Protein AF-A0AAN6ZU12-F1 (afdb_monomer)

pLDDT: mean 93.18, std 6.54, range [54.03, 98.56]

Solvent-accessible surface area (backbone atoms only — not comparable to full-atom values): 4647 Å² total; per-residue (Å²): 125,60,77,94,66,40,66,86,55,54,64,59,54,48,50,52,54,51,50,52,51,50,48,46,70,70,41,34,46,80,43,86,72,47,36,20,36,84,87,70,46,83,39,100,54,78,67,47,78,30,69,91,35,66,90,51,97,61,77,45,60,65,35,45,68,46,71,49,74,46,78,47,76,83,130

Mean predicted aligned error: 4.34 Å

Organism: NCBI:txid669021

InterPro domains:
  IPR036396 Cytochrome P450 superfamily [G3DSA:1.10.630.10] (1-74)
  IPR036396 Cytochrome P450 superfamily [SSF48264] (1-72)

Sequence (75 aa):
GGGYWVCPGRHFGKMEIMLALALMVTKLDLEFVEWTNLDGTKADGPARDDRRYAGAIAMFPDRDMTLRWRRRRAC

Radius of gyration: 16.43 Å; Cα contacts (8 Å, |Δi|>4): 85; chains: 1; bounding box: 34×31×44 Å

Secondary structure (DSSP, 8-state):
--GGG--TTHHHHHHHHHHHHHHHHHHEEEEEEEEE-TTSPBPSS---B-GGGTTSSSPPBSSEEEEEEEEPPP-

Foldseek 3Di:
DDDPPPDPCPVVVVVVVVVVVCCCVVFKDKDWDAWAAPVRHGDPDDWDFDCVCVPPPDTDTRTGTDMDMDTDDDD

Nearest PDB structures (foldseek):
  6pwj-assembly2_B  TM=4.794E-01  e=3.475E+00  Vibrio cholerae O1 str. 2010EL-1786
  6pwk-assembly1_B  TM=4.763E-01  e=4.520E+00  Vibrio cholerae O1 str. 2010EL-1786
  2gmg-assembly1_A  TM=2.525E-01  e=6.706E+00  Pyrococcus furiosus DSM 3638

Structure (mmCIF, N/CA/C/O backbone):
data_AF-A0AAN6ZU12-F1
#
_entry.id   AF-A0AAN6ZU12-F1
#
loop_
_atom_site.group_PDB
_atom_site.id
_atom_site.type_symbol
_atom_site.label_atom_id
_atom_site.label_alt_id
_atom_site.label_comp_id
_atom_site.label_asym_id
_atom_site.label_entity_id
_atom_site.label_seq_id
_atom_site.pdbx_PDB_ins_code
_atom_site.Cartn_x
_atom_site.Cartn_y
_atom_site.Cartn_z
_atom_site.occupancy
_atom_site.B_iso_or_equiv
_atom_site.auth_seq_id
_atom_site.auth_comp_id
_atom_site.auth_asym_id
_atom_site.auth_atom_id
_atom_site.pdbx_PDB_model_num
ATOM 1 N N . GLY A 1 1 ? 6.444 -6.573 -16.608 1.00 81.75 1 GLY A N 1
ATOM 2 C CA . GLY A 1 1 ? 7.533 -6.665 -17.604 1.00 81.75 1 GLY A CA 1
ATOM 3 C C . GLY A 1 1 ? 7.952 -8.110 -17.799 1.00 81.75 1 GLY A C 1
ATOM 4 O O . GLY A 1 1 ? 7.632 -8.934 -16.950 1.00 81.75 1 GLY A O 1
ATOM 5 N N . GLY A 1 2 ? 8.662 -8.416 -18.884 1.00 88.50 2 GLY A N 1
ATOM 6 C CA . GLY A 1 2 ? 9.149 -9.760 -19.209 1.00 88.50 2 GLY A CA 1
ATOM 7 C C . GLY A 1 2 ? 10.328 -9.711 -20.186 1.00 88.50 2 GLY A C 1
ATOM 8 O O . GLY A 1 2 ? 10.663 -8.643 -20.698 1.00 88.50 2 GLY A O 1
ATOM 9 N N . GLY A 1 3 ? 10.969 -10.856 -20.426 1.00 91.56 3 GLY A N 1
ATOM 10 C CA . GLY A 1 3 ? 12.153 -10.944 -21.288 1.00 91.56 3 GLY A CA 1
ATOM 11 C C . GLY A 1 3 ? 13.377 -10.234 -20.698 1.00 91.56 3 GLY A C 1
ATOM 12 O O . GLY A 1 3 ? 13.565 -10.219 -19.483 1.00 91.56 3 GLY A O 1
ATOM 13 N N . TYR A 1 4 ? 14.197 -9.630 -21.563 1.00 91.69 4 TYR A N 1
ATOM 14 C CA . TYR A 1 4 ? 15.419 -8.912 -21.171 1.00 91.69 4 TYR A CA 1
ATOM 15 C C . TYR A 1 4 ? 15.157 -7.723 -20.225 1.00 91.69 4 TYR A C 1
ATOM 17 O O . TYR A 1 4 ? 15.998 -7.385 -19.402 1.00 91.69 4 TYR A O 1
ATOM 25 N N . TRP A 1 5 ? 13.957 -7.136 -20.279 1.00 88.50 5 TRP A N 1
ATOM 26 C CA . TRP A 1 5 ? 13.537 -5.997 -19.450 1.00 88.50 5 TRP A CA 1
ATOM 27 C C . TRP A 1 5 ? 12.790 -6.418 -18.177 1.00 88.50 5 TRP A C 1
ATOM 29 O O . TRP A 1 5 ? 11.977 -5.668 -17.629 1.00 88.50 5 TRP A O 1
ATOM 39 N N . VAL A 1 6 ? 12.995 -7.653 -17.711 1.00 93.12 6 VAL A N 1
ATOM 40 C CA . VAL A 1 6 ? 12.431 -8.097 -16.436 1.00 93.12 6 VAL A CA 1
ATOM 41 C C . VAL A 1 6 ? 13.031 -7.281 -15.288 1.00 93.12 6 VAL A C 1
AT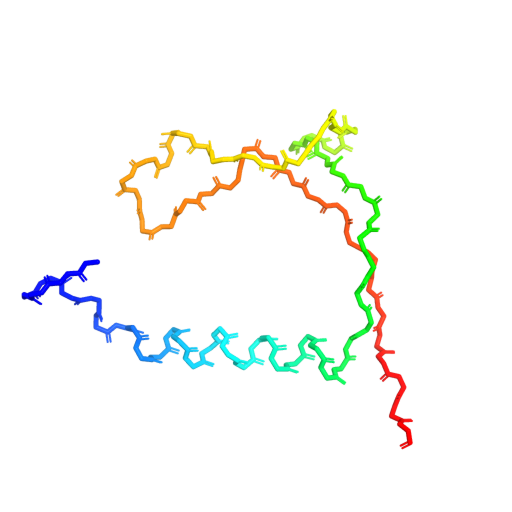OM 43 O O . VAL A 1 6 ? 14.232 -7.037 -15.249 1.00 93.12 6 VAL A O 1
ATOM 46 N N . CYS A 1 7 ? 12.199 -6.878 -14.322 1.00 92.50 7 CYS A N 1
ATOM 47 C CA . CYS A 1 7 ? 12.679 -6.126 -13.166 1.00 92.50 7 CYS A CA 1
ATOM 48 C C . CYS A 1 7 ? 13.719 -6.963 -12.388 1.00 92.50 7 CYS A C 1
ATOM 50 O O . CYS A 1 7 ? 13.373 -8.051 -11.890 1.00 92.50 7 CYS A O 1
ATOM 52 N N . PRO A 1 8 ? 14.975 -6.489 -12.257 1.00 93.94 8 PRO A N 1
ATOM 53 C CA . PRO A 1 8 ? 16.009 -7.214 -11.521 1.00 93.94 8 PRO A CA 1
ATOM 54 C C . PRO A 1 8 ? 15.664 -7.304 -10.029 1.00 93.94 8 PRO A C 1
ATOM 56 O O . PRO A 1 8 ? 15.925 -8.322 -9.395 1.00 93.94 8 PRO A O 1
ATOM 59 N N . GLY A 1 9 ? 14.966 -6.298 -9.493 1.00 95.12 9 GLY A N 1
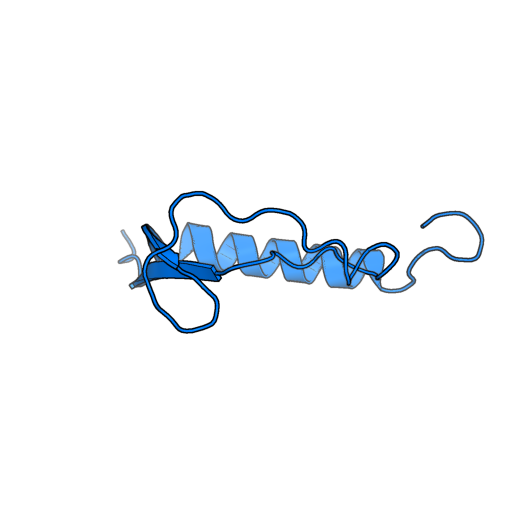ATOM 60 C CA . GLY A 1 9 ? 14.512 -6.251 -8.104 1.00 95.12 9 GLY A CA 1
ATOM 61 C C . GLY A 1 9 ? 13.274 -7.094 -7.786 1.00 95.12 9 GLY A C 1
ATOM 62 O O . GLY A 1 9 ? 12.861 -7.114 -6.633 1.00 95.12 9 GLY A O 1
ATOM 63 N N . ARG A 1 10 ? 12.661 -7.804 -8.749 1.00 94.75 10 ARG A N 1
ATOM 64 C CA . ARG A 1 10 ? 11.358 -8.480 -8.546 1.00 94.75 10 ARG A CA 1
ATOM 65 C C . ARG A 1 10 ? 11.324 -9.447 -7.358 1.00 94.75 10 ARG A C 1
ATOM 67 O O . ARG A 1 10 ? 10.289 -9.582 -6.719 1.00 94.75 10 ARG A O 1
ATOM 74 N N . HIS A 1 11 ? 12.435 -10.129 -7.078 1.00 96.69 11 HIS A N 1
ATOM 75 C CA . HIS A 1 11 ? 12.517 -11.078 -5.965 1.00 96.69 11 HIS A CA 1
ATOM 76 C C . HIS A 1 11 ? 12.659 -10.352 -4.635 1.00 96.69 11 HIS A C 1
ATOM 78 O O . HIS A 1 11 ? 11.931 -10.660 -3.700 1.00 96.69 11 HIS A O 1
ATOM 84 N N . PHE A 1 12 ? 13.536 -9.351 -4.578 1.00 98.00 12 PHE A N 1
ATOM 85 C CA . PHE A 1 12 ? 13.718 -8.522 -3.392 1.00 98.00 12 PHE A CA 1
ATOM 86 C C . PHE A 1 12 ? 12.436 -7.757 -3.042 1.00 98.00 12 PHE A C 1
ATOM 88 O O . PHE A 1 12 ? 11.905 -7.936 -1.952 1.00 98.00 12 PHE A O 1
ATOM 95 N N . GLY A 1 13 ? 11.853 -7.036 -4.004 1.00 96.25 13 GLY A N 1
ATOM 96 C CA . GLY A 1 13 ? 10.599 -6.309 -3.801 1.00 96.25 13 GLY A CA 1
ATOM 97 C C . GLY A 1 13 ? 9.435 -7.228 -3.419 1.00 96.25 13 GLY A C 1
ATOM 98 O O . GLY A 1 13 ? 8.646 -6.890 -2.543 1.00 96.25 13 GLY A O 1
ATOM 99 N N . LYS A 1 14 ? 9.354 -8.441 -3.991 1.00 96.88 14 LYS A N 1
ATOM 100 C CA . LYS A 1 14 ? 8.378 -9.448 -3.543 1.00 96.88 14 LYS A CA 1
ATOM 101 C C . LYS A 1 14 ? 8.595 -9.821 -2.075 1.00 96.88 14 LYS A C 1
ATOM 103 O O . LYS A 1 14 ? 7.620 -9.916 -1.339 1.00 96.88 14 LYS A O 1
ATOM 108 N N . MET A 1 15 ? 9.837 -10.052 -1.648 1.00 98.38 15 MET A N 1
ATOM 109 C CA . MET A 1 15 ? 10.135 -10.384 -0.252 1.00 98.38 15 MET A CA 1
ATOM 110 C C . MET A 1 15 ? 9.782 -9.234 0.695 1.00 98.38 15 MET A C 1
ATOM 112 O O . MET A 1 15 ? 9.188 -9.490 1.738 1.00 98.38 15 MET A O 1
ATOM 116 N N . GLU A 1 16 ? 10.063 -7.986 0.320 1.00 98.44 16 GLU A N 1
ATOM 117 C CA . GLU A 1 16 ? 9.697 -6.811 1.119 1.00 98.44 16 GLU A CA 1
ATOM 118 C C . GLU A 1 16 ? 8.180 -6.643 1.245 1.00 98.44 16 GLU A C 1
ATOM 120 O O . GLU A 1 16 ? 7.678 -6.456 2.352 1.00 98.44 16 GLU A O 1
ATOM 125 N N . ILE A 1 17 ? 7.434 -6.791 0.143 1.00 97.94 17 ILE A N 1
ATOM 126 C CA . ILE A 1 17 ? 5.963 -6.749 0.163 1.00 97.94 17 ILE A CA 1
ATOM 127 C C . ILE A 1 17 ? 5.414 -7.851 1.075 1.00 97.94 17 ILE A C 1
ATOM 129 O O . ILE A 1 17 ? 4.554 -7.592 1.915 1.00 97.94 17 ILE A O 1
ATOM 133 N N . MET A 1 18 ? 5.931 -9.078 0.956 1.00 98.56 18 MET A N 1
ATOM 134 C CA . MET A 1 18 ? 5.497 -10.197 1.796 1.00 98.56 18 MET A CA 1
ATOM 135 C C . MET A 1 18 ? 5.827 -9.972 3.274 1.00 98.56 18 MET A C 1
ATOM 137 O O . MET A 1 18 ? 5.001 -10.280 4.132 1.00 98.56 18 MET A O 1
ATOM 141 N N . LEU A 1 19 ? 7.000 -9.413 3.584 1.00 98.50 19 LEU A N 1
ATOM 142 C CA . LEU A 1 19 ? 7.391 -9.075 4.951 1.00 98.50 19 LEU A CA 1
ATOM 143 C C . LEU A 1 19 ? 6.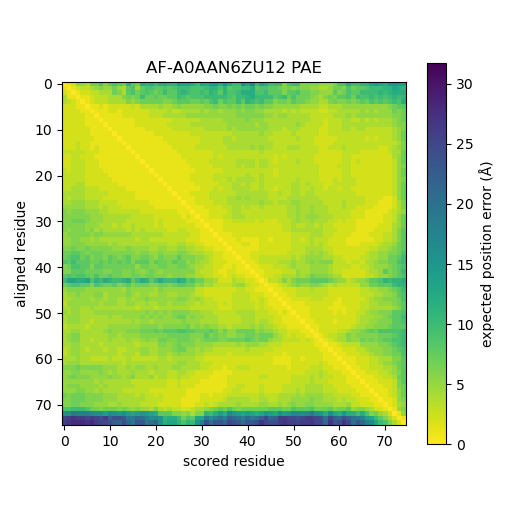486 -7.984 5.535 1.00 98.50 19 LEU A C 1
ATOM 145 O O . LEU A 1 19 ? 6.004 -8.132 6.657 1.00 98.50 19 LEU A O 1
ATOM 149 N N . ALA A 1 20 ? 6.215 -6.921 4.775 1.00 98.25 20 ALA A N 1
ATOM 150 C CA . ALA A 1 20 ? 5.323 -5.844 5.190 1.00 98.25 20 ALA A CA 1
ATOM 151 C C . ALA A 1 20 ? 3.911 -6.372 5.479 1.00 98.25 20 ALA A C 1
ATOM 153 O O . ALA A 1 20 ? 3.367 -6.111 6.552 1.00 98.25 20 ALA A O 1
ATOM 154 N N . LEU A 1 21 ? 3.354 -7.194 4.581 1.00 97.88 21 LEU A N 1
ATOM 155 C CA . LEU A 1 21 ? 2.055 -7.841 4.783 1.00 97.88 21 LEU A CA 1
ATOM 156 C C . LEU A 1 21 ? 2.055 -8.754 6.015 1.00 97.88 21 LEU A C 1
ATOM 158 O O . LEU A 1 21 ? 1.121 -8.702 6.815 1.00 97.88 21 LEU A O 1
ATOM 162 N N . ALA A 1 22 ? 3.107 -9.554 6.211 1.00 97.69 22 ALA A N 1
ATOM 163 C CA . ALA A 1 22 ? 3.229 -10.419 7.380 1.00 97.69 22 ALA A CA 1
ATOM 164 C C . ALA A 1 22 ? 3.246 -9.606 8.684 1.00 97.69 22 ALA A C 1
ATOM 166 O O . ALA A 1 22 ? 2.552 -9.957 9.638 1.00 97.69 22 ALA A O 1
ATOM 167 N N . LEU A 1 23 ? 3.981 -8.492 8.730 1.00 96.38 23 LEU A N 1
ATOM 168 C CA . LEU A 1 23 ? 3.997 -7.595 9.887 1.00 96.38 23 LEU A CA 1
ATOM 169 C C . LEU A 1 23 ? 2.627 -6.958 10.124 1.00 96.38 23 LEU A C 1
ATOM 171 O O . LEU A 1 23 ? 2.136 -6.991 11.252 1.00 96.38 23 LEU A O 1
ATOM 175 N N . MET A 1 24 ? 1.987 -6.436 9.076 1.00 96.00 24 MET A N 1
ATOM 176 C CA . MET A 1 24 ? 0.667 -5.814 9.176 1.00 96.00 24 MET A CA 1
ATOM 177 C C . MET A 1 24 ? -0.374 -6.799 9.719 1.00 96.00 24 MET A C 1
ATOM 179 O O . MET A 1 24 ? -1.032 -6.504 10.711 1.00 96.00 24 MET A O 1
ATOM 183 N N . VAL A 1 25 ? -0.474 -8.001 9.147 1.00 94.69 25 VAL A N 1
ATOM 184 C CA . VAL A 1 25 ? -1.504 -8.985 9.524 1.00 94.69 25 VAL A CA 1
ATOM 185 C C . VAL A 1 25 ? -1.240 -9.628 10.888 1.00 94.69 25 VAL A C 1
ATOM 187 O O . VAL A 1 25 ? -2.187 -9.982 11.593 1.00 94.69 25 VAL A O 1
ATOM 190 N N . THR A 1 26 ? 0.026 -9.801 11.286 1.00 95.69 26 THR A N 1
ATOM 191 C CA . THR A 1 26 ? 0.362 -10.473 12.556 1.00 95.69 26 THR A CA 1
ATOM 192 C C . THR A 1 26 ? 0.476 -9.519 13.739 1.00 95.69 26 THR A C 1
ATOM 194 O O . THR A 1 26 ? 0.231 -9.936 14.873 1.00 95.69 26 THR A O 1
ATOM 197 N N . LYS A 1 27 ? 0.868 -8.258 13.513 1.00 96.25 27 LYS A N 1
ATOM 198 C CA . LYS A 1 27 ? 1.170 -7.298 14.586 1.00 96.25 27 LYS A CA 1
ATOM 199 C C . LYS A 1 27 ? 0.176 -6.152 14.692 1.00 96.25 27 LYS A C 1
ATOM 201 O O . LYS A 1 27 ? 0.228 -5.459 15.708 1.00 96.25 27 LYS A O 1
ATOM 206 N N . LEU A 1 28 ? -0.703 -5.940 13.713 1.00 96.25 28 LEU A N 1
ATOM 207 C CA . LEU A 1 28 ? -1.659 -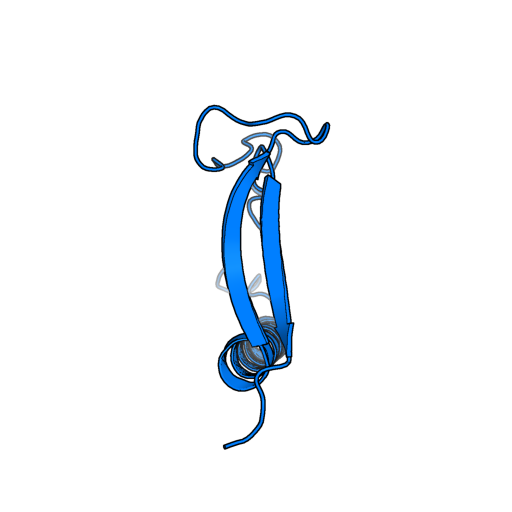4.835 13.716 1.00 96.25 28 LEU A CA 1
ATOM 208 C C . LEU A 1 28 ? -3.100 -5.343 13.605 1.00 96.25 28 LEU A C 1
ATOM 210 O O . LEU A 1 28 ? -3.385 -6.326 12.925 1.00 96.25 28 LEU A O 1
ATOM 214 N N . ASP A 1 29 ? -4.011 -4.637 14.267 1.00 95.62 29 ASP A N 1
ATOM 215 C CA . ASP A 1 29 ? -5.425 -4.645 13.904 1.00 95.62 29 ASP A CA 1
ATOM 216 C C . ASP A 1 29 ? -5.671 -3.422 13.023 1.00 95.62 29 ASP A C 1
ATOM 218 O O . ASP A 1 29 ? -5.417 -2.297 13.461 1.00 95.62 29 ASP A O 1
ATOM 222 N N . LEU A 1 30 ? -6.126 -3.652 11.792 1.00 95.44 30 LEU A N 1
ATOM 223 C CA . LEU A 1 30 ? -6.422 -2.621 10.801 1.00 95.44 30 LEU A CA 1
ATOM 224 C C . LEU A 1 30 ? -7.932 -2.554 10.582 1.00 95.44 30 LEU A C 1
ATOM 226 O O . LEU A 1 30 ? -8.560 -3.566 10.278 1.00 95.44 30 LEU A O 1
ATOM 230 N N . GLU A 1 31 ? -8.498 -1.364 10.729 1.00 96.88 31 GLU A N 1
ATOM 231 C CA . GLU A 1 31 ? -9.907 -1.073 10.488 1.00 96.88 31 GLU A CA 1
ATOM 232 C C . GLU A 1 31 ? -10.010 0.005 9.406 1.00 96.88 31 GLU A C 1
ATOM 234 O O . GLU A 1 31 ? -9.407 1.078 9.514 1.00 96.88 31 GLU A O 1
ATOM 239 N N . PHE A 1 32 ? -10.773 -0.287 8.355 1.00 95.31 32 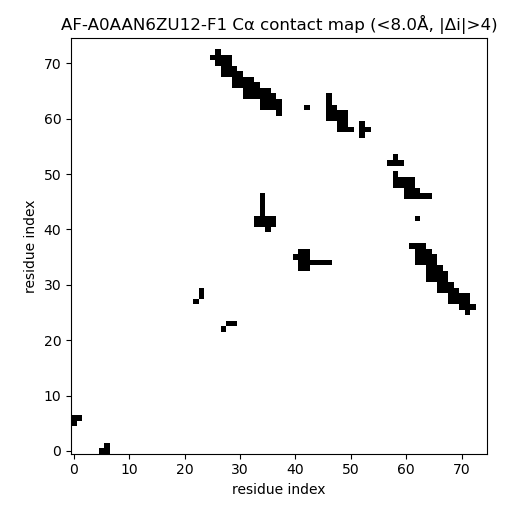PHE A N 1
ATOM 240 C CA . PHE A 1 32 ? -11.115 0.700 7.340 1.00 95.31 32 PHE A CA 1
ATOM 241 C C . PHE A 1 32 ? -12.144 1.683 7.902 1.00 95.31 32 PHE A C 1
ATOM 243 O O . PHE A 1 32 ? -13.170 1.257 8.430 1.00 95.31 32 PHE A O 1
ATOM 250 N N . VAL A 1 33 ? -11.871 2.983 7.779 1.00 96.19 33 VAL A N 1
ATOM 251 C CA . VAL A 1 33 ? -12.773 4.035 8.261 1.00 96.19 33 VAL A CA 1
ATOM 252 C C . VAL A 1 33 ? -13.596 4.585 7.103 1.00 96.19 33 VAL A C 1
ATOM 254 O O . VAL A 1 33 ? -14.814 4.427 7.084 1.00 96.19 33 VAL A O 1
ATOM 257 N N . GLU A 1 34 ? -12.938 5.209 6.127 1.00 96.12 34 GLU A N 1
ATOM 258 C CA . GLU A 1 34 ? -13.595 5.792 4.957 1.00 96.12 34 GLU A CA 1
ATOM 259 C C . GLU A 1 34 ? -12.605 6.086 3.825 1.00 96.12 34 GLU A C 1
ATOM 261 O O . GLU A 1 34 ? -11.388 6.102 4.021 1.00 96.12 34 GLU A O 1
ATOM 266 N N . TRP A 1 35 ? -13.145 6.330 2.631 1.00 97.06 35 TRP A N 1
ATOM 267 C CA . TRP A 1 35 ? -12.388 6.853 1.496 1.00 97.06 35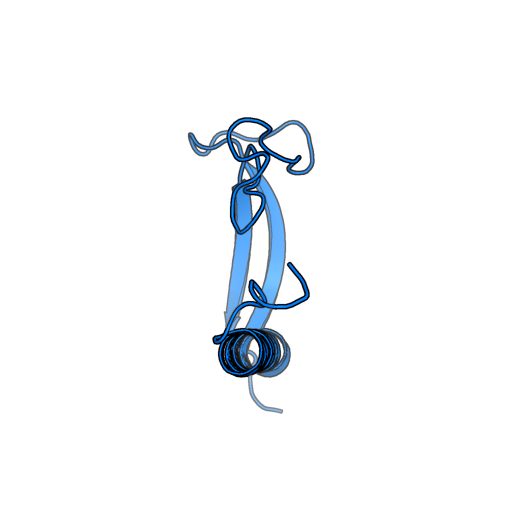 TRP A CA 1
ATOM 268 C C . TRP A 1 35 ? -12.308 8.374 1.590 1.00 97.06 35 TRP A C 1
ATOM 270 O O . TRP A 1 35 ? -13.300 9.030 1.914 1.00 97.06 35 TRP A O 1
ATOM 280 N N . THR A 1 36 ? -11.151 8.934 1.257 1.00 97.31 36 THR A N 1
ATOM 281 C CA . THR A 1 36 ? -10.900 10.375 1.304 1.00 97.31 36 THR A CA 1
ATOM 282 C C . THR A 1 36 ? -10.331 10.860 -0.020 1.00 97.31 36 THR A C 1
ATOM 284 O O . THR A 1 36 ? -9.567 10.163 -0.683 1.00 97.31 36 THR A O 1
ATOM 287 N N . ASN A 1 37 ? -10.685 12.073 -0.424 1.00 94.94 37 ASN A N 1
ATOM 288 C CA . ASN A 1 37 ? -9.987 12.778 -1.488 1.00 94.94 37 ASN A CA 1
ATOM 289 C C . ASN A 1 37 ? -8.562 13.125 -1.022 1.00 94.94 37 ASN A C 1
ATOM 291 O O . ASN A 1 37 ? -8.243 13.064 0.167 1.00 94.94 37 ASN A O 1
ATOM 295 N N . LEU A 1 38 ? -7.693 13.511 -1.958 1.00 90.50 38 LEU A N 1
ATOM 296 C CA . LEU A 1 38 ? -6.299 13.863 -1.650 1.00 90.50 38 LEU A CA 1
ATOM 297 C C . LEU A 1 38 ? -6.165 15.106 -0.748 1.00 90.50 38 LEU A C 1
ATOM 299 O O . LEU A 1 38 ? -5.119 15.311 -0.143 1.00 90.50 38 LEU A O 1
ATOM 303 N N . ASP A 1 39 ? -7.212 15.928 -0.653 1.00 92.00 39 ASP A N 1
ATOM 304 C CA . ASP A 1 39 ? -7.294 17.083 0.250 1.00 92.00 39 ASP A CA 1
ATOM 305 C C . ASP A 1 39 ? -7.800 16.719 1.663 1.00 92.00 39 ASP A C 1
ATOM 307 O O . ASP A 1 39 ? -7.927 17.594 2.520 1.00 92.00 39 ASP A O 1
ATOM 311 N N . GLY A 1 40 ? -8.085 15.436 1.916 1.00 88.75 40 GLY A N 1
ATOM 312 C CA . GLY A 1 40 ? -8.593 14.926 3.189 1.00 88.75 40 GLY A CA 1
ATOM 313 C C . GLY A 1 40 ? -10.110 15.028 3.359 1.00 88.75 40 GLY A C 1
ATOM 314 O O . GLY A 1 40 ? -10.632 14.585 4.381 1.00 88.75 40 GLY A O 1
ATOM 315 N N . THR A 1 41 ? -10.843 15.574 2.384 1.00 93.94 41 THR A N 1
ATOM 316 C CA . THR A 1 41 ? -12.312 15.561 2.410 1.00 93.94 41 THR A CA 1
ATOM 317 C C . THR A 1 41 ? -12.854 14.160 2.131 1.00 93.94 41 THR A C 1
ATOM 319 O O . THR A 1 41 ? -12.171 13.308 1.562 1.00 93.94 41 THR A O 1
ATOM 322 N N . LYS A 1 42 ? -14.0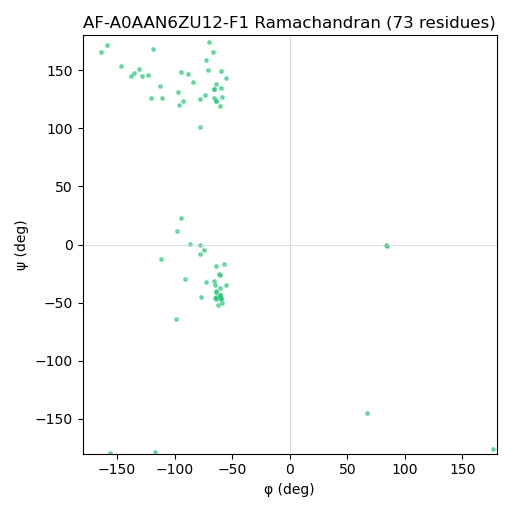98 13.890 2.531 1.00 95.31 42 LYS A N 1
ATOM 323 C CA . LYS A 1 42 ? -14.732 12.588 2.307 1.00 95.31 42 LYS A CA 1
ATOM 324 C C . LYS A 1 42 ? -14.940 12.328 0.811 1.00 95.31 42 LYS A C 1
ATOM 326 O O . LYS A 1 42 ? -15.451 13.193 0.104 1.00 95.31 42 LYS A O 1
ATOM 331 N N . ALA A 1 43 ? -14.584 11.131 0.348 1.00 94.19 43 ALA A N 1
ATOM 332 C CA . ALA A 1 43 ? -14.831 10.703 -1.025 1.00 94.19 43 ALA A CA 1
ATOM 333 C C . ALA A 1 43 ? -16.146 9.918 -1.147 1.00 94.19 43 ALA A C 1
ATOM 335 O O . ALA A 1 43 ? -16.524 9.151 -0.259 1.00 94.19 43 ALA A O 1
ATOM 336 N N . ASP A 1 44 ? -16.799 10.038 -2.303 1.00 90.38 44 ASP A N 1
ATOM 337 C CA . ASP A 1 44 ? -18.081 9.378 -2.591 1.00 90.38 44 ASP A CA 1
ATOM 338 C C . ASP A 1 44 ? -17.958 7.865 -2.851 1.00 90.38 44 ASP A C 1
ATOM 340 O O . ASP A 1 44 ? -18.959 7.169 -3.030 1.00 90.38 44 ASP A O 1
ATOM 344 N N . GLY A 1 45 ? -16.737 7.321 -2.885 1.00 91.50 45 GLY A N 1
ATOM 345 C CA . GLY A 1 45 ? -16.526 5.892 -3.088 1.00 91.50 45 GLY A CA 1
ATOM 346 C C . GLY A 1 45 ? -15.061 5.459 -3.179 1.00 91.50 45 GLY A C 1
ATOM 347 O O . GLY A 1 45 ? -14.157 6.288 -3.041 1.00 91.50 45 GLY A O 1
ATOM 348 N N . PRO A 1 46 ? -14.826 4.162 -3.456 1.00 94.50 46 PRO A N 1
ATOM 349 C CA . PRO A 1 46 ? -13.496 3.568 -3.477 1.00 94.50 46 PRO A CA 1
ATOM 350 C C . PRO A 1 46 ? -12.550 4.193 -4.486 1.00 94.50 46 PRO A C 1
ATOM 352 O O . PRO A 1 46 ? -12.985 4.637 -5.554 1.00 94.50 46 PRO A O 1
ATOM 355 N N . ALA A 1 47 ? -11.260 4.172 -4.151 1.00 94.44 47 ALA A N 1
ATOM 356 C CA . ALA A 1 47 ? -10.207 4.614 -5.048 1.00 94.44 47 ALA A CA 1
ATOM 357 C C . ALA A 1 47 ? -10.253 3.882 -6.394 1.00 94.44 47 ALA A C 1
ATOM 359 O O . ALA A 1 47 ? -10.568 2.691 -6.475 1.00 94.44 47 ALA A O 1
ATOM 360 N N . ARG A 1 48 ? -9.946 4.624 -7.455 1.00 94.25 48 ARG A N 1
ATOM 361 C CA . ARG A 1 48 ? -9.791 4.113 -8.817 1.00 94.25 48 ARG A CA 1
ATOM 362 C C . ARG A 1 48 ? -8.371 4.372 -9.293 1.00 94.25 48 ARG A C 1
ATOM 364 O O . ARG A 1 48 ? -7.632 5.137 -8.685 1.00 94.25 48 ARG A O 1
ATOM 371 N N . ASP A 1 49 ? -8.012 3.752 -10.405 1.00 94.56 49 ASP A N 1
ATOM 372 C CA . ASP A 1 49 ? -6.732 3.992 -11.060 1.00 94.56 49 ASP A CA 1
ATOM 373 C C . ASP A 1 49 ? -6.630 5.434 -11.568 1.00 94.56 49 ASP A C 1
ATOM 375 O O . ASP A 1 49 ? -7.434 5.877 -12.399 1.00 94.56 49 ASP A O 1
ATOM 379 N N . ASP A 1 50 ? -5.593 6.148 -11.136 1.00 94.62 50 ASP A N 1
ATOM 380 C CA . ASP A 1 50 ? -5.255 7.444 -11.703 1.00 94.62 50 ASP A CA 1
ATOM 381 C C . ASP A 1 50 ? -4.541 7.265 -13.044 1.00 94.62 50 ASP A C 1
ATOM 383 O O . ASP A 1 50 ? -3.338 7.000 -13.123 1.00 94.62 50 ASP A O 1
ATOM 387 N N . ARG A 1 51 ? -5.295 7.458 -14.130 1.00 94.06 51 ARG A N 1
ATOM 388 C CA . ARG A 1 51 ? -4.817 7.293 -15.511 1.00 94.06 51 ARG A CA 1
ATOM 389 C C . ARG A 1 51 ? -3.607 8.156 -15.871 1.00 94.06 51 ARG A C 1
ATOM 391 O O . ARG A 1 51 ? -2.940 7.834 -16.851 1.00 94.06 51 ARG A O 1
ATOM 398 N N . ARG A 1 52 ? -3.285 9.204 -15.103 1.00 93.62 52 ARG A N 1
ATOM 399 C CA . ARG A 1 52 ? -2.052 9.990 -15.295 1.00 93.62 52 ARG A CA 1
ATOM 400 C C . ARG A 1 52 ? -0.788 9.147 -15.111 1.00 93.62 52 ARG A C 1
ATOM 402 O O . ARG A 1 52 ? 0.238 9.466 -15.699 1.00 93.62 52 ARG A O 1
ATOM 409 N N . TYR A 1 53 ? -0.880 8.059 -14.346 1.00 93.31 53 TYR A N 1
ATOM 410 C CA . TYR A 1 53 ? 0.212 7.118 -14.098 1.00 93.31 53 TYR A CA 1
ATOM 411 C C . TYR A 1 53 ? 0.154 5.876 -14.999 1.00 93.31 53 TYR A C 1
ATOM 413 O O . TYR A 1 53 ? 0.884 4.911 -14.770 1.00 93.31 53 TYR A O 1
ATOM 421 N N . ALA A 1 54 ? -0.686 5.875 -16.040 1.00 93.25 54 ALA A N 1
ATOM 422 C CA . ALA A 1 54 ? -0.738 4.773 -16.992 1.00 93.25 54 ALA A CA 1
ATOM 423 C C . ALA A 1 54 ? 0.633 4.557 -17.655 1.00 93.25 54 ALA A C 1
ATOM 425 O O . ALA A 1 54 ? 1.235 5.479 -18.200 1.00 93.25 54 ALA A O 1
ATOM 426 N N . GLY A 1 55 ? 1.129 3.319 -17.605 1.00 88.62 55 GLY A N 1
ATOM 427 C CA . GLY A 1 55 ? 2.458 2.966 -18.114 1.00 88.62 55 GLY A CA 1
ATOM 428 C C . GLY A 1 55 ? 3.611 3.226 -17.136 1.00 88.62 55 GLY A C 1
ATOM 429 O O . GLY A 1 55 ? 4.754 2.914 -17.469 1.00 88.62 55 GLY A O 1
ATOM 430 N N . ALA A 1 56 ? 3.338 3.738 -15.930 1.00 89.31 56 ALA A N 1
ATOM 431 C CA . ALA A 1 56 ? 4.310 3.753 -14.842 1.00 89.31 56 ALA A CA 1
ATOM 432 C C . ALA A 1 56 ? 4.566 2.334 -14.294 1.00 89.31 56 ALA A C 1
ATOM 434 O O . ALA A 1 56 ? 3.913 1.357 -14.666 1.00 89.31 56 ALA A O 1
ATOM 435 N N . ILE A 1 57 ? 5.532 2.215 -13.378 1.00 85.31 57 ILE A N 1
ATOM 436 C CA . ILE A 1 57 ? 5.901 0.932 -12.754 1.00 85.31 57 ILE A CA 1
ATOM 437 C C . ILE A 1 57 ? 4.749 0.367 -11.903 1.00 85.31 57 ILE A C 1
ATOM 439 O O . ILE A 1 57 ? 4.557 -0.848 -11.863 1.00 85.31 57 ILE A O 1
ATOM 443 N N . ALA A 1 58 ? 3.981 1.240 -11.249 1.00 88.88 58 ALA A N 1
ATOM 444 C CA . ALA A 1 58 ? 2.791 0.899 -10.481 1.00 88.88 58 ALA A CA 1
ATOM 445 C C . ALA A 1 58 ? 1.684 1.922 -10.758 1.00 88.88 58 AL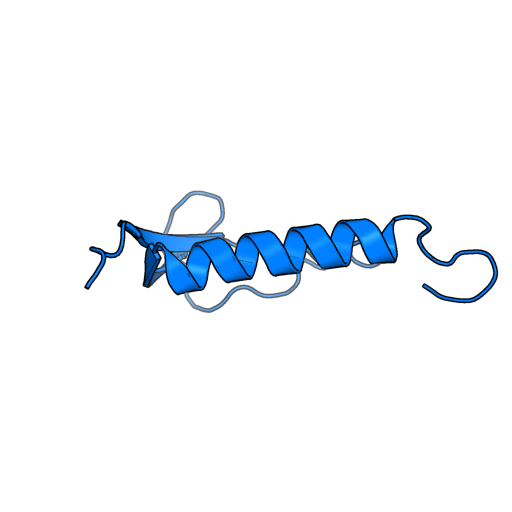A A C 1
ATOM 447 O O . ALA A 1 58 ? 1.968 3.108 -10.941 1.00 88.88 58 ALA A O 1
ATOM 448 N N . MET A 1 59 ? 0.436 1.453 -10.774 1.00 93.94 59 MET A N 1
ATOM 449 C CA . MET A 1 59 ? -0.730 2.327 -10.834 1.00 93.94 59 MET A CA 1
ATOM 450 C C . MET A 1 59 ? -0.989 2.925 -9.458 1.00 93.94 59 MET A C 1
ATOM 452 O O . MET A 1 59 ? -1.123 2.196 -8.475 1.00 93.94 59 MET A O 1
ATOM 456 N N . PHE A 1 60 ? -1.047 4.251 -9.404 1.00 93.56 60 PHE A N 1
ATOM 457 C CA . PHE A 1 60 ? -1.411 4.972 -8.194 1.00 93.56 60 PHE A CA 1
ATOM 458 C C . PHE A 1 60 ? -2.931 5.159 -8.133 1.00 93.56 60 PHE A C 1
ATOM 460 O O . PHE A 1 60 ? -3.570 5.306 -9.183 1.00 93.56 60 PHE A O 1
ATOM 467 N N . PRO A 1 61 ? -3.517 5.156 -6.927 1.00 94.38 61 PRO A N 1
ATOM 468 C CA . PRO A 1 61 ? -4.922 5.482 -6.756 1.00 94.38 61 PRO A CA 1
ATOM 469 C C . PRO A 1 61 ? -5.173 6.981 -6.991 1.00 94.38 61 PRO A C 1
ATOM 471 O O . PRO A 1 61 ? -4.319 7.820 -6.717 1.00 94.38 61 PRO A O 1
ATOM 474 N N . ASP A 1 62 ? -6.368 7.322 -7.472 1.00 94.94 62 ASP A N 1
ATOM 475 C CA . ASP A 1 62 ? -6.814 8.701 -7.719 1.00 94.94 62 ASP A CA 1
ATOM 476 C C . ASP A 1 62 ? -7.233 9.464 -6.451 1.00 94.94 62 ASP A C 1
ATOM 478 O O . ASP A 1 62 ? -7.490 10.667 -6.502 1.00 94.94 62 ASP A O 1
ATOM 482 N N . ARG A 1 63 ? -7.306 8.764 -5.316 1.00 94.38 63 ARG A N 1
ATOM 483 C CA . ARG A 1 63 ? -7.678 9.271 -3.991 1.00 94.38 63 ARG A CA 1
ATOM 484 C C . ARG A 1 63 ? -7.098 8.364 -2.901 1.00 94.38 63 ARG A C 1
ATOM 486 O O . ARG A 1 63 ? -6.457 7.363 -3.215 1.00 94.38 63 ARG A O 1
ATOM 493 N N . ASP A 1 64 ? -7.349 8.683 -1.640 1.00 95.38 64 ASP A N 1
ATOM 494 C CA . ASP A 1 64 ? -6.777 7.976 -0.494 1.00 95.38 64 ASP A CA 1
ATOM 495 C C . ASP A 1 64 ? -7.848 7.299 0.384 1.00 95.38 64 ASP A C 1
ATOM 497 O O . ASP A 1 64 ? -9.049 7.321 0.090 1.00 95.38 64 ASP A O 1
ATOM 501 N N . MET A 1 65 ? -7.410 6.657 1.463 1.00 95.62 65 MET A N 1
ATOM 502 C CA . MET A 1 65 ? -8.257 6.072 2.491 1.00 95.62 65 MET A CA 1
ATOM 503 C C . MET A 1 65 ? -7.750 6.392 3.892 1.00 95.62 65 MET A C 1
ATOM 505 O O . MET A 1 65 ? -6.551 6.424 4.161 1.00 95.62 65 MET A O 1
ATOM 509 N N . THR A 1 66 ? -8.686 6.514 4.826 1.00 95.62 66 THR A N 1
ATOM 510 C CA . THR A 1 66 ? -8.363 6.574 6.247 1.00 95.62 66 THR A CA 1
ATOM 511 C C . THR A 1 66 ? -8.424 5.176 6.848 1.00 95.62 66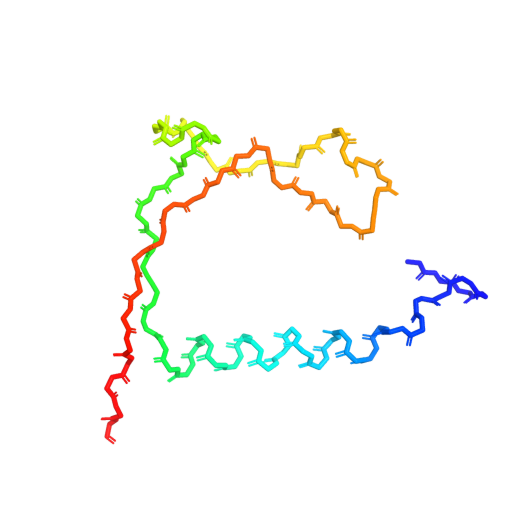 THR A C 1
ATOM 513 O O . THR A 1 66 ? -9.453 4.495 6.808 1.00 95.62 66 THR A O 1
ATOM 516 N N . LEU A 1 67 ? -7.313 4.761 7.454 1.00 95.38 67 LEU A N 1
ATOM 517 C CA . LEU A 1 67 ? -7.210 3.528 8.225 1.00 95.38 67 LEU A CA 1
ATOM 518 C C . LEU A 1 67 ? -7.000 3.860 9.697 1.00 95.38 67 LEU A C 1
ATOM 520 O O . LEU A 1 67 ? -6.169 4.698 10.051 1.00 95.38 67 LEU A O 1
ATOM 524 N N . ARG A 1 68 ? -7.709 3.149 10.572 1.00 96.88 68 ARG A N 1
ATOM 525 C CA . ARG A 1 68 ? -7.378 3.104 11.992 1.00 96.88 68 ARG A CA 1
ATOM 526 C C . ARG A 1 68 ? -6.557 1.855 12.252 1.00 96.88 68 ARG A C 1
ATOM 528 O O . ARG A 1 68 ? -6.932 0.757 11.851 1.00 96.88 68 ARG A O 1
ATOM 535 N N . TRP A 1 69 ? -5.447 2.024 12.955 1.00 96.06 69 TRP A N 1
ATOM 536 C CA . TRP A 1 69 ? -4.574 0.915 13.305 1.00 96.06 69 TRP A CA 1
ATOM 537 C C . TRP A 1 69 ? -4.218 0.907 14.786 1.00 96.06 69 TRP A C 1
ATOM 539 O O . TRP A 1 69 ? -4.163 1.945 15.448 1.00 96.06 69 TRP A O 1
ATOM 549 N N . ARG A 1 70 ? -3.971 -0.284 15.323 1.00 95.50 70 ARG A N 1
ATOM 550 C CA . ARG A 1 70 ? -3.394 -0.457 16.659 1.00 95.50 70 ARG A CA 1
ATOM 551 C C . ARG A 1 70 ? -2.517 -1.694 16.694 1.00 95.50 70 ARG A C 1
ATOM 553 O O . ARG A 1 70 ? -2.749 -2.646 15.952 1.00 95.50 70 ARG A O 1
ATOM 560 N N . ARG A 1 71 ? -1.536 -1.712 17.596 1.00 94.94 71 ARG A N 1
ATOM 561 C CA . ARG A 1 71 ? -0.736 -2.913 17.848 1.00 94.94 71 ARG A CA 1
ATOM 562 C C . ARG A 1 71 ? -1.637 -4.018 18.405 1.00 94.94 71 ARG A C 1
ATOM 564 O O . ARG A 1 71 ? -2.271 -3.831 19.444 1.00 94.94 71 ARG A O 1
ATOM 571 N N . ARG A 1 72 ? -1.651 -5.173 17.742 1.00 90.75 72 ARG A N 1
ATOM 572 C CA . ARG A 1 72 ? -2.306 -6.387 18.227 1.00 90.75 72 ARG A CA 1
ATOM 573 C C . ARG A 1 72 ? -1.580 -6.856 19.488 1.00 90.75 72 ARG A C 1
ATOM 575 O O . ARG A 1 72 ? -0.354 -7.001 19.489 1.00 90.75 72 ARG A O 1
ATOM 582 N N . ARG A 1 73 ? -2.324 -7.052 20.579 1.00 80.25 73 ARG A N 1
ATOM 583 C CA . ARG A 1 73 ? -1.767 -7.648 21.801 1.00 80.25 73 ARG A CA 1
ATOM 584 C C . ARG A 1 73 ? -1.384 -9.092 21.485 1.00 80.25 73 ARG A C 1
ATOM 586 O O . ARG A 1 73 ? -2.148 -9.791 20.825 1.00 80.25 73 ARG A O 1
ATOM 593 N N . ALA A 1 74 ? -0.188 -9.503 21.898 1.00 66.81 74 ALA A N 1
ATOM 594 C CA . ALA A 1 74 ? 0.175 -10.912 21.843 1.00 66.81 74 ALA A CA 1
ATOM 595 C C . ALA A 1 74 ? -0.826 -11.691 22.709 1.00 66.81 74 ALA A C 1
ATOM 597 O O . ALA A 1 74 ? -1.178 -11.211 23.790 1.00 66.81 74 ALA A O 1
ATOM 598 N N . CYS A 1 75 ? -1.326 -12.807 22.179 1.00 54.03 75 CYS A N 1
ATOM 599 C CA . CYS A 1 75 ? -2.079 -13.768 22.974 1.00 54.03 75 CYS A CA 1
ATOM 600 C C . CYS A 1 75 ? -1.158 -14.412 24.013 1.00 54.03 75 CYS A C 1
ATOM 602 O O . CYS A 1 75 ? 0.050 -14.549 23.703 1.00 54.03 75 CYS A O 1
#